Protein AF-A0A822FPJ5-F1 (afdb_monomer_lite)

Sequence (141 aa):
ALEDICNQENLDSSEWGLVHQRKKCDLTVPWRLTSIPTNALLEMYKLEERRPTSDVTVQLQLPDNSRHAGNFNPSITLQQMLDWYRSQSESMIGALDTSINVSDKLYPVCSYMSEEVIGIHALSNTTLRELGLTSGAAVIR

Radius of gyration: 17.42 Å; chains: 1; bounding box: 45×28×49 Å

Structure (mmCIF, N/CA/C/O backbone):
data_AF-A0A822FPJ5-F1
#
_entry.id   AF-A0A822FPJ5-F1
#
loop_
_atom_site.group_PDB
_atom_site.id
_atom_site.type_symbol
_atom_site.label_atom_id
_atom_site.label_alt_id
_atom_site.label_comp_id
_atom_site.label_asym_id
_atom_site.label_entity_id
_atom_site.label_seq_id
_atom_site.pdbx_PDB_ins_code
_atom_site.Cartn_x
_atom_site.Cartn_y
_atom_site.Cartn_z
_atom_site.occupancy
_atom_site.B_iso_or_equiv
_atom_site.auth_seq_id
_atom_site.auth_comp_id
_atom_site.auth_asym_id
_atom_site.auth_atom_id
_atom_site.pdbx_PDB_model_num
ATOM 1 N N . ALA A 1 1 ? -11.402 6.548 4.063 1.00 59.00 1 ALA A N 1
ATOM 2 C CA . ALA A 1 1 ? -12.431 7.073 4.994 1.00 59.00 1 ALA A CA 1
ATOM 3 C C . ALA A 1 1 ? -11.895 7.262 6.414 1.00 59.00 1 ALA A C 1
ATOM 5 O O . ALA A 1 1 ? -11.826 8.395 6.861 1.00 59.00 1 ALA A O 1
ATOM 6 N N . LEU A 1 2 ? -11.510 6.199 7.140 1.00 72.50 2 LEU A N 1
ATOM 7 C CA . LEU A 1 2 ? -10.863 6.370 8.453 1.00 72.50 2 LEU A CA 1
ATOM 8 C C . LEU A 1 2 ? -9.462 6.973 8.306 1.00 72.50 2 LEU A C 1
ATOM 10 O O . LEU A 1 2 ? -9.112 7.881 9.045 1.00 72.50 2 LEU A O 1
ATOM 14 N N . GLU A 1 3 ? -8.680 6.472 7.351 1.00 72.12 3 GLU A N 1
ATOM 15 C CA . GLU A 1 3 ? -7.296 6.910 7.144 1.00 72.12 3 GLU A CA 1
ATOM 16 C C . GLU A 1 3 ? -7.209 8.376 6.731 1.00 72.12 3 GLU A C 1
ATOM 18 O O . GLU A 1 3 ? -6.383 9.088 7.277 1.00 72.12 3 GLU A O 1
ATOM 23 N N . ASP A 1 4 ? -8.122 8.863 5.888 1.00 72.88 4 ASP A N 1
ATOM 24 C CA . ASP A 1 4 ? -8.178 10.281 5.510 1.00 72.88 4 ASP A CA 1
ATOM 25 C C . ASP A 1 4 ? -8.410 11.200 6.719 1.00 72.88 4 ASP A C 1
ATOM 27 O O . ASP A 1 4 ? -7.726 12.207 6.878 1.00 72.88 4 ASP A O 1
ATOM 31 N N . ILE A 1 5 ? -9.347 10.832 7.603 1.00 75.12 5 ILE A N 1
ATOM 32 C CA . ILE A 1 5 ? -9.650 11.601 8.821 1.00 75.12 5 ILE A CA 1
ATOM 33 C C . ILE A 1 5 ? -8.482 11.506 9.804 1.00 75.12 5 ILE A C 1
ATOM 35 O O . ILE A 1 5 ? -8.080 12.508 10.384 1.00 75.12 5 ILE A O 1
ATOM 39 N N . CYS A 1 6 ? -7.909 10.315 9.971 1.00 77.38 6 CYS A N 1
ATOM 40 C CA . CYS A 1 6 ? -6.731 10.110 10.803 1.00 77.38 6 CYS A CA 1
ATOM 41 C C . CYS A 1 6 ? -5.531 10.925 10.299 1.00 77.38 6 CYS A C 1
ATOM 43 O O . CYS A 1 6 ? -4.866 11.569 11.103 1.00 77.38 6 CYS A O 1
ATOM 45 N N . ASN A 1 7 ? -5.303 10.981 8.988 1.00 73.75 7 ASN A N 1
ATOM 46 C CA . ASN A 1 7 ? -4.262 11.806 8.379 1.00 73.75 7 ASN A CA 1
ATOM 47 C C . ASN A 1 7 ? -4.527 13.300 8.608 1.00 73.75 7 ASN A C 1
ATOM 49 O O . ASN A 1 7 ? -3.601 14.041 8.928 1.00 73.75 7 ASN A O 1
ATOM 53 N N . GLN A 1 8 ? -5.783 13.742 8.500 1.00 79.00 8 GLN A N 1
ATOM 54 C CA . GLN A 1 8 ? -6.157 15.138 8.731 1.00 79.00 8 GLN A CA 1
ATOM 55 C C . GLN A 1 8 ? -6.006 15.559 10.203 1.00 79.00 8 GLN A C 1
ATOM 57 O O . GLN A 1 8 ? -5.541 16.660 10.486 1.00 79.00 8 GLN A O 1
ATOM 62 N N . GLU A 1 9 ? -6.354 14.674 11.137 1.00 77.12 9 GLU A N 1
ATOM 63 C CA . GLU A 1 9 ? -6.292 14.916 12.585 1.00 77.12 9 GLU A CA 1
ATOM 64 C C . GLU A 1 9 ? -4.941 14.496 13.208 1.00 77.12 9 GLU A C 1
ATOM 66 O O . GLU A 1 9 ? -4.768 14.556 14.425 1.00 77.12 9 GLU A O 1
ATOM 71 N N . ASN A 1 10 ? -3.969 14.071 12.388 1.00 74.19 10 ASN A N 1
ATOM 72 C CA . ASN A 1 10 ? -2.652 13.572 12.804 1.00 74.19 10 ASN A CA 1
ATOM 73 C C . ASN A 1 10 ? -2.733 12.427 13.846 1.00 74.19 10 ASN A C 1
ATOM 75 O O . ASN A 1 10 ? -1.970 12.367 14.816 1.00 74.19 10 ASN A O 1
ATOM 79 N N . LEU A 1 11 ? -3.690 11.523 13.642 1.00 78.00 11 LEU A N 1
ATOM 80 C CA . LEU A 1 11 ? -3.969 10.339 14.452 1.00 78.00 11 LEU A CA 1
ATOM 81 C C . LEU A 1 11 ? -3.474 9.071 13.738 1.00 78.00 11 LEU A C 1
ATOM 83 O O . LEU A 1 11 ? -3.586 8.954 12.522 1.00 78.00 11 LEU A O 1
ATOM 87 N N . ASP A 1 12 ? -2.977 8.076 14.479 1.00 72.31 12 ASP A N 1
ATOM 88 C CA . ASP A 1 12 ? -2.591 6.784 13.888 1.00 72.31 12 ASP A CA 1
ATOM 89 C C . ASP A 1 12 ? -3.831 5.921 13.636 1.00 72.31 12 ASP A C 1
ATOM 91 O O . ASP A 1 12 ? -4.444 5.421 14.578 1.00 72.31 12 ASP A O 1
ATOM 95 N N . SER A 1 13 ? -4.174 5.666 12.372 1.00 74.31 13 SER A N 1
ATOM 96 C CA . SER A 1 13 ? -5.307 4.804 12.006 1.00 74.31 13 SER A CA 1
ATOM 97 C C . SER A 1 13 ? -5.263 3.424 12.682 1.00 74.31 13 SER A C 1
ATOM 99 O O . SER A 1 13 ? -6.308 2.827 12.939 1.00 74.31 13 SER A O 1
ATOM 101 N N . SER A 1 14 ? -4.084 2.931 13.067 1.00 72.25 14 SER A N 1
ATOM 102 C CA . SER A 1 14 ? -3.896 1.661 13.780 1.00 72.25 14 SER A CA 1
ATOM 103 C C . SER A 1 14 ? -4.421 1.674 15.220 1.00 72.25 14 SER A C 1
ATOM 105 O O . SER A 1 14 ? -4.715 0.606 15.757 1.00 72.25 14 SER A O 1
ATOM 107 N N . GLU A 1 15 ? -4.533 2.848 15.846 1.00 77.75 15 GLU A N 1
ATOM 108 C CA . GLU A 1 15 ? -5.023 3.042 17.220 1.00 77.75 15 GLU A CA 1
ATOM 109 C C . GLU A 1 15 ? -6.502 3.441 17.283 1.00 77.75 15 GLU A C 1
ATOM 111 O O . GLU A 1 15 ? -7.064 3.537 18.371 1.00 77.75 15 GLU A O 1
ATOM 116 N N . TRP A 1 16 ? -7.152 3.661 16.139 1.00 81.50 16 TRP A N 1
ATOM 117 C CA . TRP A 1 16 ? -8.540 4.112 16.081 1.00 81.50 16 TRP A CA 1
ATOM 118 C C . TRP A 1 16 ? -9.430 3.110 15.352 1.00 81.50 16 TRP A C 1
ATOM 120 O O . TRP A 1 16 ? -9.033 2.487 14.368 1.00 81.50 16 TRP A O 1
ATOM 130 N N . GLY A 1 17 ? -10.653 2.954 15.849 1.00 81.75 17 GLY A N 1
ATOM 131 C CA . GLY A 1 17 ? -11.715 2.170 15.231 1.00 81.75 17 GLY A CA 1
ATOM 132 C C . GLY A 1 17 ? -12.944 3.029 14.949 1.00 81.75 17 GLY A C 1
ATOM 133 O O . GLY A 1 17 ? -13.117 4.097 15.536 1.00 81.75 17 GLY A O 1
ATOM 134 N N . LEU A 1 18 ? -13.811 2.543 14.061 1.00 83.38 18 LEU A N 1
ATOM 135 C CA . LEU A 1 18 ? -15.109 3.161 13.783 1.00 83.38 18 LEU A CA 1
ATOM 136 C C . LEU A 1 18 ? -16.226 2.376 14.470 1.00 83.38 18 LEU A C 1
ATOM 138 O O . LEU A 1 18 ? -16.255 1.143 14.425 1.00 83.38 18 LEU A O 1
ATOM 142 N N . VAL A 1 19 ? -17.177 3.082 15.075 1.00 84.56 19 VAL A N 1
ATOM 143 C CA . VAL A 1 19 ? -18.407 2.508 15.627 1.00 84.56 19 VAL A CA 1
ATOM 144 C C . VAL A 1 19 ? -19.619 3.203 15.012 1.00 84.56 19 VAL A C 1
ATOM 146 O O . VAL A 1 19 ? -19.659 4.422 14.867 1.00 84.56 19 VAL A O 1
ATOM 149 N N . HIS A 1 20 ? -20.616 2.410 14.627 1.00 83.31 20 HIS A N 1
ATOM 150 C CA . HIS A 1 20 ? -21.900 2.896 14.133 1.00 83.31 20 HIS A CA 1
ATOM 151 C C . HIS A 1 20 ? -23.013 2.301 14.992 1.00 83.31 20 HIS A C 1
ATOM 153 O O . HIS A 1 20 ? -23.144 1.078 15.063 1.00 83.31 20 HIS A O 1
ATOM 159 N N . GLN A 1 21 ? -23.811 3.140 15.660 1.00 78.81 21 GLN A N 1
ATOM 160 C CA . GLN A 1 21 ? -24.951 2.706 16.484 1.00 78.81 21 GLN A CA 1
ATOM 161 C C . GLN A 1 21 ? -24.602 1.554 17.453 1.00 78.81 21 GLN A C 1
ATOM 163 O O . GLN A 1 21 ? -25.311 0.552 17.536 1.00 78.81 21 GLN A O 1
ATOM 168 N N . ARG A 1 22 ? -23.489 1.690 18.193 1.00 75.25 22 ARG A N 1
ATOM 169 C CA . ARG A 1 22 ? -22.942 0.692 19.146 1.00 75.25 22 ARG A CA 1
ATOM 170 C C . ARG A 1 22 ? -22.350 -0.579 18.519 1.00 75.25 22 ARG A C 1
ATOM 172 O O . ARG A 1 22 ? -21.883 -1.447 19.254 1.00 75.25 22 ARG A O 1
ATOM 179 N N . LYS A 1 23 ? -22.320 -0.702 17.189 1.00 79.12 23 LYS A N 1
ATOM 180 C CA . LYS A 1 23 ? -21.675 -1.816 16.482 1.00 79.12 23 LYS A CA 1
ATOM 181 C C . LYS A 1 23 ? -20.285 -1.402 16.000 1.00 79.12 23 LYS A C 1
ATOM 183 O O . LYS A 1 23 ? -20.150 -0.427 15.261 1.00 79.12 23 LYS A O 1
ATOM 188 N N . LYS A 1 24 ? -19.254 -2.148 16.413 1.00 80.69 24 LYS A N 1
ATOM 189 C CA . LYS A 1 24 ? -17.882 -1.969 15.912 1.00 80.69 24 LYS A CA 1
ATOM 190 C C . LYS A 1 24 ? -17.861 -2.280 14.415 1.00 80.69 24 LYS A C 1
ATOM 192 O O . LYS A 1 24 ? -18.368 -3.324 13.999 1.00 80.69 24 LYS A O 1
ATOM 197 N N . CYS A 1 25 ? -17.325 -1.363 13.622 1.00 77.38 25 CYS A N 1
ATOM 198 C CA . CYS A 1 25 ? -17.189 -1.546 12.186 1.00 77.38 25 CYS A CA 1
ATOM 199 C C . CYS A 1 25 ? -15.940 -2.378 11.922 1.00 77.38 25 CYS A C 1
ATOM 201 O O . CYS A 1 25 ? -14.859 -2.051 12.411 1.00 77.38 25 CYS A O 1
ATOM 203 N N . ASP A 1 26 ? -16.098 -3.444 11.148 1.00 73.69 26 ASP A N 1
ATOM 204 C CA . ASP A 1 26 ? -14.957 -4.192 10.649 1.00 73.69 26 ASP A CA 1
ATOM 205 C C . ASP A 1 26 ? -14.368 -3.435 9.455 1.00 73.69 26 ASP A C 1
ATOM 207 O O . ASP A 1 26 ? -15.047 -3.190 8.459 1.00 73.69 26 ASP A O 1
ATOM 211 N N . LEU A 1 27 ? -13.120 -3.003 9.601 1.00 73.50 27 LEU A N 1
ATOM 212 C CA . LEU A 1 27 ? -12.398 -2.213 8.604 1.00 73.50 27 LEU A CA 1
ATOM 213 C C . LEU A 1 27 ? -11.627 -3.097 7.618 1.00 73.50 27 LEU A C 1
ATOM 215 O O . LEU A 1 27 ? -10.998 -2.575 6.705 1.00 73.50 27 LEU A O 1
ATOM 219 N N . THR A 1 28 ? -11.659 -4.419 7.806 1.00 67.94 28 THR A N 1
ATOM 220 C CA . THR A 1 28 ? -11.075 -5.387 6.868 1.00 67.94 28 THR A CA 1
ATOM 221 C C . THR A 1 28 ? -12.005 -5.691 5.697 1.00 67.94 28 THR A C 1
ATOM 223 O O . THR A 1 28 ? -11.567 -6.209 4.672 1.00 67.94 28 THR A O 1
ATOM 226 N N . VAL A 1 29 ? -13.292 -5.350 5.827 1.00 69.06 29 VAL A N 1
ATOM 227 C CA . VAL A 1 29 ? -14.291 -5.555 4.781 1.00 69.06 29 VAL A CA 1
ATOM 228 C C . VAL A 1 29 ? -14.570 -4.262 4.007 1.00 69.06 29 VAL A C 1
ATOM 230 O O . VAL A 1 29 ? -14.596 -3.174 4.588 1.00 69.06 29 VAL A O 1
ATOM 233 N N . PRO A 1 30 ? -14.841 -4.356 2.692 1.00 68.62 30 PRO A N 1
ATOM 234 C CA . PRO A 1 30 ? -15.277 -3.220 1.891 1.00 68.62 30 PRO A CA 1
ATOM 235 C C . PRO A 1 30 ? -16.484 -2.509 2.504 1.00 68.62 30 PRO A C 1
ATOM 237 O O . PRO A 1 30 ? -17.431 -3.161 2.948 1.00 68.62 30 PRO A O 1
ATOM 240 N N . TRP A 1 31 ? -16.517 -1.176 2.404 1.00 72.50 31 TRP A N 1
ATOM 241 C CA . TRP A 1 31 ? -17.605 -0.345 2.938 1.00 72.50 31 TRP A CA 1
ATOM 242 C C . TRP A 1 31 ? -19.001 -0.829 2.522 1.00 72.50 31 TRP A C 1
ATOM 244 O O . TRP A 1 31 ? -19.913 -0.886 3.336 1.00 72.50 31 TRP A O 1
ATOM 254 N N . ARG A 1 32 ? -19.167 -1.265 1.269 1.00 73.94 32 ARG A N 1
ATOM 255 C CA . ARG A 1 32 ? -20.448 -1.771 0.738 1.00 73.94 32 ARG A CA 1
ATOM 256 C C . ARG A 1 32 ? -20.943 -3.057 1.409 1.00 73.94 32 ARG A C 1
ATOM 258 O O . ARG A 1 32 ? -22.129 -3.353 1.331 1.00 73.94 32 ARG A O 1
ATOM 265 N N . LEU A 1 33 ? -20.040 -3.828 2.017 1.00 73.44 33 LEU A N 1
ATOM 266 C CA . LEU A 1 33 ? -20.365 -5.033 2.785 1.00 73.44 33 LEU A CA 1
ATOM 267 C C . LEU A 1 33 ? -20.575 -4.729 4.269 1.00 73.44 33 LEU A C 1
ATOM 269 O O . LEU A 1 33 ? -21.101 -5.563 5.007 1.00 73.44 33 LEU A O 1
ATOM 273 N N . THR A 1 34 ? -20.205 -3.528 4.714 1.00 73.69 34 THR A N 1
ATOM 274 C CA . THR A 1 34 ? -20.614 -3.047 6.027 1.00 73.69 34 THR A CA 1
ATOM 275 C C . THR A 1 34 ? -22.112 -2.752 5.983 1.00 73.69 34 THR A C 1
ATOM 277 O O . THR A 1 34 ? -22.630 -2.196 5.018 1.00 73.69 34 THR A O 1
ATOM 280 N N . SER A 1 35 ? -22.845 -3.122 7.032 1.00 76.06 35 SER A N 1
ATOM 281 C CA . SER A 1 35 ? -24.287 -2.844 7.150 1.00 76.06 35 SER A CA 1
ATOM 282 C C . SER A 1 35 ? -24.577 -1.359 7.447 1.00 76.06 35 SER A C 1
ATOM 284 O O . SER A 1 35 ? -25.513 -1.048 8.182 1.00 76.06 35 SER A O 1
ATOM 286 N N . ILE A 1 36 ? -23.727 -0.448 6.964 1.00 80.38 36 ILE A N 1
ATOM 287 C CA . ILE A 1 36 ? -23.730 0.973 7.295 1.00 80.38 36 ILE A CA 1
ATOM 288 C C . ILE A 1 36 ? -24.422 1.735 6.156 1.00 80.38 36 ILE A C 1
ATOM 290 O O . ILE A 1 36 ? -23.992 1.633 5.004 1.00 80.38 36 ILE A O 1
ATOM 294 N N . PRO A 1 37 ? -25.496 2.491 6.440 1.00 81.31 37 PRO A N 1
ATOM 295 C CA . PRO A 1 37 ? -26.197 3.244 5.411 1.00 81.31 37 PRO A CA 1
ATOM 296 C C . PRO A 1 37 ? -25.357 4.425 4.903 1.00 81.31 37 PRO A C 1
ATOM 298 O O . PRO A 1 37 ? -24.489 4.956 5.598 1.00 81.31 37 PRO A O 1
ATOM 301 N N . THR A 1 38 ? -25.635 4.869 3.678 1.00 78.25 38 THR A N 1
ATOM 302 C CA . THR A 1 38 ? -25.054 6.097 3.121 1.00 78.25 38 THR A CA 1
ATOM 303 C C . THR A 1 38 ? -25.410 7.292 4.015 1.00 78.25 38 THR A C 1
ATOM 305 O O . THR A 1 38 ? -26.552 7.410 4.452 1.00 78.25 38 THR A O 1
ATOM 308 N N . ASN A 1 39 ? -24.441 8.171 4.290 1.00 81.00 39 ASN A N 1
ATOM 309 C CA . ASN A 1 39 ? -24.555 9.305 5.226 1.00 81.00 39 ASN A CA 1
ATOM 310 C C . ASN A 1 39 ? -24.792 8.921 6.701 1.00 81.00 39 ASN A C 1
ATOM 312 O O . ASN A 1 39 ? -25.277 9.736 7.485 1.00 81.00 39 ASN A O 1
ATOM 316 N N . ALA A 1 40 ? -24.442 7.696 7.098 1.00 80.50 40 ALA A N 1
ATOM 317 C CA . ALA A 1 40 ? -24.343 7.326 8.504 1.00 80.50 40 ALA A CA 1
ATOM 318 C C . ALA A 1 40 ? -23.328 8.198 9.259 1.00 80.50 40 ALA A C 1
ATOM 320 O O . ALA A 1 40 ? -22.229 8.457 8.767 1.00 80.50 40 ALA A O 1
ATOM 321 N N . LEU A 1 41 ? -23.678 8.584 10.487 1.00 82.94 41 LEU A N 1
ATOM 322 C CA . LEU A 1 41 ? -22.766 9.269 11.397 1.00 82.94 41 LEU A CA 1
ATOM 323 C C . LEU A 1 41 ? -21.968 8.222 12.181 1.00 82.94 41 LEU A C 1
ATOM 325 O O . LEU A 1 41 ? -22.543 7.386 12.880 1.00 82.94 41 LEU A O 1
ATOM 329 N N . LEU A 1 42 ? -20.649 8.246 12.011 1.00 82.62 42 LEU A N 1
ATOM 330 C CA . LEU A 1 42 ? -19.716 7.304 12.622 1.00 82.62 42 LEU A CA 1
ATOM 331 C C . LEU A 1 42 ? -18.997 7.992 13.770 1.00 82.62 42 LEU A C 1
ATOM 333 O O . LEU A 1 42 ? -18.570 9.136 13.637 1.00 82.62 42 LEU A O 1
ATOM 337 N N . GLU A 1 43 ? -18.818 7.274 14.866 1.00 85.56 43 GLU A N 1
ATOM 338 C CA . GLU A 1 43 ? -17.997 7.736 15.977 1.00 85.56 43 GLU A CA 1
ATOM 339 C C . GLU A 1 43 ? -16.640 7.027 15.916 1.00 85.56 43 GLU A C 1
ATOM 341 O O . GLU A 1 43 ? -16.549 5.837 15.592 1.00 85.56 43 GLU A O 1
ATOM 346 N N . MET A 1 44 ? -15.572 7.763 16.218 1.00 83.25 44 MET A N 1
ATOM 347 C CA . MET A 1 44 ? -14.233 7.202 16.377 1.00 83.25 44 MET A CA 1
ATOM 348 C C . MET A 1 44 ? -14.013 6.832 17.840 1.00 83.25 44 MET A C 1
ATOM 350 O O . MET A 1 44 ? -14.329 7.608 18.740 1.00 83.25 44 MET A O 1
ATOM 354 N N . TYR A 1 45 ? -13.441 5.658 18.082 1.00 84.12 45 TYR A N 1
ATOM 355 C CA . TYR A 1 45 ? -13.025 5.249 19.419 1.00 84.12 45 TYR A CA 1
ATOM 356 C C . TYR A 1 45 ? -11.579 4.768 19.394 1.00 84.12 45 TYR A C 1
ATOM 358 O O . TYR A 1 45 ? -11.121 4.193 18.403 1.00 84.12 45 TYR A O 1
ATOM 366 N N . LYS A 1 46 ? -10.858 5.000 20.491 1.00 81.94 46 LYS A N 1
ATOM 367 C CA . LYS A 1 46 ? -9.493 4.506 20.646 1.00 81.94 46 LYS A CA 1
ATOM 368 C C . LYS A 1 46 ? -9.528 3.000 20.910 1.00 81.94 46 LYS A C 1
ATOM 370 O O . LYS A 1 46 ? -10.254 2.540 21.792 1.00 81.94 46 LYS A O 1
ATOM 375 N N . LEU A 1 47 ? -8.779 2.235 20.128 1.00 77.19 47 LEU A N 1
ATOM 376 C CA . LEU A 1 47 ? -8.592 0.806 20.336 1.00 77.19 47 LEU A CA 1
ATOM 377 C C . LEU A 1 47 ? -7.745 0.584 21.596 1.00 77.19 47 LEU A C 1
ATOM 379 O O . LEU A 1 47 ? -6.788 1.314 21.844 1.00 77.19 47 LEU A O 1
ATOM 383 N N . GLU A 1 48 ? -8.101 -0.427 22.390 1.00 67.81 48 GLU A N 1
ATOM 384 C CA . GLU A 1 48 ? -7.320 -0.825 23.573 1.00 67.81 48 GLU A CA 1
ATOM 385 C C . GLU A 1 48 ? -5.969 -1.436 23.175 1.00 67.81 48 GLU A C 1
ATOM 387 O O . GLU A 1 48 ? -4.982 -1.282 23.889 1.00 67.81 48 GLU A O 1
ATOM 392 N N . GLU A 1 49 ? -5.915 -2.063 21.998 1.00 65.06 49 GLU A N 1
ATOM 393 C CA . GLU A 1 49 ? -4.709 -2.627 21.402 1.00 65.06 49 GLU A CA 1
ATOM 394 C C . GLU A 1 49 ? -4.533 -2.093 19.980 1.00 65.06 49 GLU A C 1
ATOM 396 O O . GLU A 1 49 ? -5.480 -2.044 19.186 1.00 65.06 49 GLU A O 1
ATOM 401 N N . ARG A 1 50 ? -3.302 -1.694 19.645 1.00 68.88 50 ARG A N 1
ATOM 402 C CA . ARG A 1 50 ? -2.950 -1.262 18.290 1.00 68.88 50 ARG A CA 1
ATOM 403 C C . ARG A 1 50 ? -3.191 -2.421 17.328 1.00 68.88 50 ARG A C 1
ATOM 405 O O . ARG A 1 50 ? -2.800 -3.552 17.616 1.00 68.88 50 ARG A O 1
ATOM 412 N N . ARG A 1 51 ? -3.814 -2.143 16.178 1.00 69.94 51 ARG A N 1
ATOM 413 C CA . ARG A 1 51 ? -4.074 -3.177 15.169 1.00 69.94 51 ARG A CA 1
ATOM 414 C C . ARG A 1 51 ? -2.786 -3.936 14.828 1.00 69.94 51 ARG A C 1
ATOM 416 O O . ARG A 1 51 ? -1.775 -3.286 14.547 1.00 69.94 51 ARG A O 1
ATOM 423 N N . PRO A 1 52 ? -2.813 -5.281 14.827 1.00 65.44 52 PRO A N 1
ATOM 424 C CA . PRO A 1 52 ? -1.646 -6.064 14.471 1.00 65.44 52 PRO A CA 1
ATOM 425 C C . PRO A 1 52 ? -1.344 -5.836 12.991 1.00 65.44 52 PRO A C 1
ATOM 427 O O . PRO A 1 52 ? -2.086 -6.277 12.118 1.00 65.44 52 PRO A O 1
ATOM 430 N N . THR A 1 53 ? -0.258 -5.126 12.709 1.00 68.25 53 THR A N 1
ATOM 431 C CA . THR A 1 53 ? 0.333 -5.110 11.372 1.00 68.25 53 THR A CA 1
ATOM 432 C C . THR A 1 53 ? 1.298 -6.273 11.262 1.00 68.25 53 THR A C 1
ATOM 434 O O . THR A 1 53 ? 2.278 -6.329 12.005 1.00 68.25 53 THR A O 1
ATOM 437 N N . SER A 1 54 ? 1.015 -7.192 10.346 1.00 80.19 54 SER A N 1
ATOM 438 C CA . SER A 1 54 ? 1.963 -8.225 9.945 1.00 80.19 54 SER A CA 1
ATOM 439 C C . SER A 1 54 ? 2.649 -7.805 8.653 1.00 80.19 54 SER A C 1
ATOM 441 O O . SER A 1 54 ? 2.128 -6.972 7.909 1.00 80.19 54 SER A O 1
ATOM 443 N N . ASP A 1 55 ? 3.789 -8.417 8.353 1.00 86.25 55 ASP A N 1
ATOM 444 C CA . ASP A 1 55 ? 4.382 -8.262 7.030 1.00 86.25 55 ASP A CA 1
ATOM 445 C C . ASP A 1 55 ? 3.420 -8.799 5.957 1.00 86.25 55 ASP A C 1
ATOM 447 O O . ASP A 1 55 ? 2.655 -9.748 6.189 1.00 86.25 55 ASP A O 1
ATOM 451 N N . VAL A 1 56 ? 3.416 -8.138 4.803 1.00 89.69 56 VAL A N 1
ATOM 452 C CA . VAL A 1 56 ? 2.542 -8.441 3.673 1.00 89.69 56 VAL A CA 1
ATOM 453 C C . VAL A 1 56 ? 3.375 -8.960 2.521 1.00 89.69 56 VAL A C 1
ATOM 455 O O . VAL A 1 56 ? 4.321 -8.317 2.065 1.00 89.69 56 VAL A O 1
ATOM 458 N N . THR A 1 57 ? 2.968 -10.110 1.994 1.00 90.88 57 THR A N 1
ATOM 459 C CA . THR A 1 57 ? 3.566 -10.682 0.791 1.00 90.88 57 THR A CA 1
ATOM 460 C C . THR A 1 57 ? 2.933 -10.054 -0.445 1.00 90.88 57 THR A C 1
ATOM 462 O O . THR A 1 57 ? 1.842 -10.433 -0.870 1.00 90.88 57 THR A O 1
ATOM 465 N N . VAL A 1 58 ? 3.614 -9.091 -1.047 1.00 91.06 58 VAL A N 1
ATOM 466 C CA . VAL A 1 58 ? 3.183 -8.472 -2.300 1.00 91.06 58 VAL A CA 1
ATOM 467 C C . VAL A 1 58 ? 3.788 -9.250 -3.459 1.00 91.06 58 VAL A C 1
ATOM 469 O O . VAL A 1 58 ? 4.985 -9.502 -3.477 1.00 91.06 58 VAL A O 1
ATOM 472 N N . GLN A 1 59 ? 2.973 -9.624 -4.436 1.00 91.12 59 GLN A N 1
ATOM 473 C CA . GLN A 1 59 ? 3.397 -10.187 -5.709 1.00 91.12 59 GLN A CA 1
ATOM 474 C C . GLN A 1 59 ? 3.264 -9.117 -6.785 1.00 91.12 59 GLN A C 1
ATOM 476 O O . GLN A 1 59 ? 2.152 -8.765 -7.177 1.00 91.12 59 GLN A O 1
ATOM 481 N N . LEU A 1 60 ? 4.389 -8.603 -7.262 1.00 90.25 60 LEU A N 1
ATOM 482 C CA . LEU A 1 60 ? 4.417 -7.702 -8.401 1.00 90.25 60 LEU A CA 1
ATOM 483 C C . LEU A 1 60 ? 4.294 -8.523 -9.688 1.00 90.25 60 LEU A C 1
ATOM 485 O O . LEU A 1 60 ? 5.111 -9.414 -9.933 1.00 90.25 60 LEU A O 1
ATOM 489 N N . GLN A 1 61 ? 3.271 -8.242 -10.491 1.00 89.56 61 GLN A N 1
ATOM 490 C CA . GLN A 1 61 ? 3.089 -8.820 -11.814 1.00 89.56 61 GLN A CA 1
ATOM 491 C C . GLN A 1 61 ? 3.498 -7.811 -12.883 1.00 89.56 61 GLN A C 1
ATOM 493 O O . GLN A 1 61 ? 2.860 -6.779 -13.034 1.00 89.56 61 GLN A O 1
ATOM 498 N N . LEU A 1 62 ? 4.526 -8.144 -13.654 1.00 85.44 62 LEU A N 1
ATOM 499 C CA . LEU A 1 62 ? 5.016 -7.299 -14.738 1.00 85.44 62 LEU A CA 1
ATOM 500 C C . LEU A 1 62 ? 4.196 -7.503 -16.031 1.00 85.44 62 LEU A C 1
ATOM 502 O O . LEU A 1 62 ? 3.447 -8.485 -16.150 1.00 85.44 62 LEU A O 1
ATOM 506 N N . PRO A 1 63 ? 4.334 -6.606 -17.030 1.00 79.69 63 PRO A N 1
ATOM 507 C CA . PRO A 1 63 ? 3.631 -6.716 -18.315 1.00 79.69 63 PRO A CA 1
ATOM 508 C C . PRO A 1 63 ? 3.935 -8.004 -19.095 1.00 79.69 63 PRO A C 1
ATOM 510 O O . PRO A 1 63 ? 3.111 -8.463 -19.884 1.00 79.69 63 PRO A O 1
ATOM 513 N N . ASP A 1 64 ? 5.092 -8.621 -18.852 1.00 80.75 64 ASP A N 1
ATOM 514 C CA . ASP A 1 64 ? 5.490 -9.920 -19.408 1.00 80.75 64 ASP A CA 1
ATOM 515 C C . ASP A 1 64 ? 4.808 -11.118 -18.707 1.00 80.75 64 ASP A C 1
ATOM 517 O O . ASP A 1 64 ? 5.074 -12.274 -19.035 1.00 80.75 64 ASP A O 1
ATOM 521 N N . ASN A 1 65 ? 3.897 -10.848 -17.765 1.00 81.25 65 ASN A N 1
ATOM 522 C CA . ASN A 1 65 ? 3.233 -11.800 -16.874 1.00 81.25 65 ASN A CA 1
ATOM 523 C C . ASN A 1 65 ? 4.153 -12.533 -15.892 1.00 81.25 65 ASN A C 1
ATOM 525 O O . ASN A 1 65 ? 3.684 -13.446 -15.201 1.00 81.25 65 ASN A O 1
ATOM 529 N N . SER A 1 66 ? 5.417 -12.128 -15.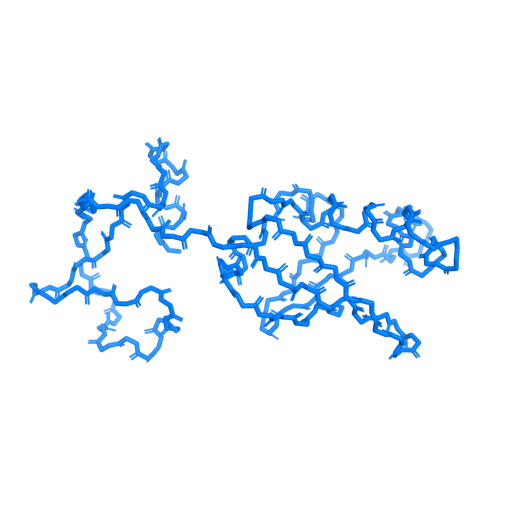771 1.00 84.62 66 SER A N 1
ATOM 530 C CA . SER A 1 66 ? 6.270 -12.601 -14.689 1.00 84.62 66 SER A CA 1
ATOM 531 C C . SER A 1 66 ? 5.732 -12.101 -13.346 1.00 84.62 66 SER A C 1
ATOM 533 O O . SER A 1 66 ? 5.091 -11.050 -13.252 1.00 84.62 66 SER A O 1
ATOM 535 N N . ARG A 1 67 ? 5.916 -12.911 -12.299 1.00 86.81 67 ARG A N 1
ATOM 536 C CA . ARG A 1 67 ? 5.456 -12.602 -10.944 1.00 86.81 67 ARG A CA 1
ATOM 537 C C . ARG A 1 67 ? 6.621 -12.689 -9.985 1.00 86.81 67 ARG A C 1
ATOM 539 O O . ARG A 1 67 ? 7.270 -13.730 -9.894 1.00 86.81 67 ARG A O 1
ATOM 546 N N . HIS A 1 68 ? 6.820 -11.628 -9.224 1.00 87.56 68 HIS A N 1
ATOM 547 C CA . HIS A 1 68 ? 7.872 -11.539 -8.227 1.00 87.56 68 HIS A CA 1
ATOM 548 C C . HIS A 1 68 ? 7.242 -11.298 -6.868 1.00 87.56 68 HIS A C 1
ATOM 550 O O . HIS A 1 68 ? 6.517 -10.329 -6.689 1.00 87.56 68 HIS A O 1
ATOM 556 N N . ALA A 1 69 ? 7.479 -12.213 -5.932 1.00 89.94 69 ALA A N 1
ATOM 557 C CA . ALA A 1 69 ? 6.993 -12.090 -4.567 1.00 89.94 69 ALA A CA 1
ATOM 558 C C . ALA A 1 69 ? 8.051 -11.421 -3.688 1.00 89.94 69 ALA A C 1
ATOM 560 O O . ALA A 1 69 ? 9.234 -11.756 -3.759 1.00 89.94 69 ALA A O 1
ATOM 561 N N . GLY A 1 70 ? 7.602 -10.524 -2.825 1.00 89.06 70 GLY A N 1
ATOM 562 C CA . GLY A 1 70 ? 8.413 -9.806 -1.858 1.00 89.06 70 GLY A CA 1
ATOM 563 C C . GLY A 1 70 ? 7.601 -9.597 -0.592 1.00 89.06 70 GLY A C 1
ATOM 564 O O . GLY A 1 70 ? 6.376 -9.480 -0.643 1.00 89.06 70 GLY A O 1
ATOM 565 N N . ASN A 1 71 ? 8.274 -9.611 0.553 1.00 91.56 71 ASN A N 1
ATOM 566 C CA . ASN A 1 71 ? 7.627 -9.400 1.838 1.00 91.56 71 ASN A CA 1
ATOM 567 C C . ASN A 1 71 ? 7.965 -8.001 2.343 1.00 91.56 71 ASN A C 1
ATOM 569 O O . ASN A 1 71 ? 9.140 -7.633 2.400 1.00 91.56 71 ASN A O 1
ATOM 573 N N . PHE A 1 72 ? 6.941 -7.226 2.678 1.00 90.06 72 PHE A N 1
ATOM 574 C CA . PHE A 1 72 ? 7.083 -5.810 2.974 1.00 90.06 72 PHE A CA 1
ATOM 575 C C . PHE A 1 72 ? 6.256 -5.399 4.181 1.00 90.06 72 PHE A C 1
ATOM 577 O O . PHE A 1 72 ? 5.185 -5.944 4.449 1.00 90.06 72 PHE A O 1
ATOM 584 N N . ASN A 1 73 ? 6.729 -4.370 4.880 1.00 88.62 73 ASN A N 1
ATOM 585 C CA . ASN A 1 73 ? 5.938 -3.746 5.924 1.00 88.62 73 ASN A CA 1
ATOM 586 C C . ASN A 1 73 ? 4.773 -2.952 5.294 1.00 88.62 73 ASN A C 1
ATOM 588 O O . ASN A 1 73 ? 4.995 -2.234 4.319 1.00 88.62 73 ASN A O 1
ATOM 592 N N . PRO A 1 74 ? 3.563 -2.973 5.875 1.00 85.81 74 PRO A N 1
ATOM 593 C CA . PRO A 1 74 ? 2.431 -2.162 5.407 1.00 85.81 74 PRO A CA 1
ATOM 594 C C . PRO A 1 74 ? 2.719 -0.657 5.307 1.00 85.81 74 PRO A C 1
ATOM 596 O O . PRO A 1 74 ? 2.040 0.064 4.587 1.00 85.81 74 PRO A O 1
ATOM 599 N N . SER A 1 75 ? 3.723 -0.166 6.033 1.00 85.88 75 SER A N 1
ATOM 600 C CA . SER A 1 75 ? 4.099 1.251 6.057 1.00 85.88 75 SER A CA 1
ATOM 601 C C . SER A 1 75 ? 4.991 1.673 4.882 1.00 85.88 75 SER A C 1
ATOM 603 O O . SER A 1 75 ? 5.291 2.859 4.776 1.00 85.88 75 SER A O 1
ATOM 605 N N . ILE A 1 76 ? 5.447 0.747 4.025 1.00 89.94 76 ILE A N 1
ATOM 606 C CA . ILE A 1 76 ? 6.263 1.123 2.862 1.00 89.94 76 ILE A CA 1
ATOM 607 C C . ILE A 1 76 ? 5.403 1.733 1.755 1.00 89.94 76 ILE A C 1
ATOM 609 O O . ILE A 1 76 ? 4.232 1.373 1.590 1.00 89.94 76 ILE A O 1
ATOM 613 N N . THR A 1 77 ? 6.008 2.615 0.964 1.00 91.12 77 THR A N 1
ATOM 614 C CA . THR A 1 77 ? 5.361 3.211 -0.211 1.00 91.12 77 THR A CA 1
ATOM 615 C C . THR A 1 77 ? 5.478 2.303 -1.431 1.00 91.12 77 THR A C 1
ATOM 617 O O . THR A 1 77 ? 6.394 1.477 -1.526 1.00 91.12 77 THR A O 1
ATOM 620 N N . LEU A 1 78 ? 4.567 2.464 -2.394 1.00 89.62 78 LEU A N 1
ATOM 621 C CA . LEU A 1 78 ? 4.645 1.739 -3.661 1.00 89.62 78 LEU A CA 1
ATOM 622 C C . LEU A 1 78 ? 5.977 2.009 -4.357 1.00 89.62 78 LEU A C 1
ATOM 624 O O . LEU A 1 78 ? 6.624 1.073 -4.805 1.00 89.62 78 LEU A O 1
ATOM 628 N N . GLN A 1 79 ? 6.452 3.254 -4.375 1.00 87.75 79 GLN A N 1
ATOM 629 C CA . GLN A 1 79 ? 7.752 3.562 -4.965 1.00 87.75 79 GLN A CA 1
ATOM 630 C C . GLN A 1 79 ? 8.900 2.787 -4.296 1.00 87.75 79 GLN A C 1
ATOM 632 O O . GLN A 1 79 ? 9.704 2.181 -4.998 1.00 87.75 79 GLN A O 1
ATOM 637 N N . GLN A 1 80 ? 8.961 2.754 -2.960 1.00 89.75 80 GLN A N 1
ATOM 638 C CA . GLN A 1 80 ? 10.003 2.014 -2.234 1.00 89.75 80 GLN A CA 1
ATOM 639 C C . GLN A 1 80 ? 9.957 0.511 -2.530 1.00 89.75 80 GLN A C 1
ATOM 641 O O . GLN A 1 80 ? 10.999 -0.132 -2.658 1.00 89.75 80 GLN A O 1
ATOM 646 N N . MET A 1 81 ? 8.752 -0.047 -2.661 1.00 90.25 81 MET A N 1
ATOM 647 C CA . MET A 1 81 ? 8.547 -1.438 -3.063 1.00 90.25 81 MET A CA 1
ATOM 648 C C . MET A 1 81 ? 9.107 -1.699 -4.468 1.00 90.25 81 MET A C 1
ATOM 650 O O . MET A 1 81 ? 9.855 -2.657 -4.663 1.00 90.25 81 MET A O 1
ATOM 654 N N . LEU A 1 82 ? 8.793 -0.833 -5.435 1.00 87.44 82 LEU A N 1
ATOM 655 C CA . LEU A 1 82 ? 9.293 -0.941 -6.808 1.00 87.44 82 LEU A CA 1
ATOM 656 C C . LEU A 1 82 ? 10.823 -0.803 -6.854 1.00 87.44 82 LEU A C 1
ATOM 658 O O . LEU A 1 82 ? 11.485 -1.585 -7.533 1.00 87.44 82 LEU A O 1
ATOM 662 N N . ASP A 1 83 ? 11.399 0.130 -6.090 1.00 86.75 83 ASP A N 1
ATOM 663 C CA . ASP A 1 83 ? 12.852 0.308 -5.976 1.00 86.75 83 ASP A CA 1
ATOM 664 C C . ASP A 1 83 ? 13.538 -0.938 -5.392 1.00 86.75 83 ASP A C 1
ATOM 666 O O . ASP A 1 83 ? 14.588 -1.364 -5.882 1.00 86.75 83 ASP A O 1
ATOM 670 N N . TRP A 1 84 ? 12.918 -1.590 -4.404 1.00 89.19 84 TRP A N 1
ATOM 671 C CA . TRP A 1 84 ? 13.404 -2.863 -3.878 1.00 89.19 84 TRP A CA 1
ATOM 672 C C . TRP A 1 84 ? 13.375 -3.969 -4.941 1.00 89.19 84 TRP A C 1
ATOM 674 O O . TRP A 1 84 ? 14.363 -4.687 -5.099 1.00 89.19 84 TRP A O 1
ATOM 684 N N . TYR A 1 85 ? 12.300 -4.082 -5.726 1.00 86.19 85 TYR A N 1
ATOM 685 C CA . TYR A 1 85 ? 12.225 -5.065 -6.813 1.00 86.19 85 TYR A CA 1
ATOM 686 C C . TYR A 1 85 ? 13.275 -4.832 -7.900 1.00 86.19 85 TYR A C 1
ATOM 688 O O . TYR A 1 85 ? 13.901 -5.789 -8.359 1.00 86.19 85 TYR A O 1
ATOM 696 N N . ARG A 1 86 ? 13.538 -3.570 -8.258 1.00 83.31 86 ARG A N 1
ATOM 697 C CA . ARG A 1 86 ? 14.631 -3.210 -9.177 1.00 83.31 86 ARG A CA 1
ATOM 698 C C . ARG A 1 86 ? 15.987 -3.660 -8.649 1.00 83.31 86 ARG A C 1
ATOM 700 O O . ARG A 1 86 ? 16.803 -4.149 -9.422 1.00 83.31 86 ARG A O 1
ATOM 707 N N . SER A 1 87 ? 16.215 -3.532 -7.340 1.00 82.25 87 SER A N 1
ATOM 708 C CA . SER A 1 87 ? 17.463 -3.980 -6.709 1.00 82.25 87 SER A CA 1
ATOM 709 C C . SER A 1 87 ? 17.645 -5.502 -6.742 1.00 82.25 87 SER A C 1
ATOM 711 O O . SER A 1 87 ? 18.774 -5.983 -6.697 1.00 82.25 87 SER A O 1
ATOM 713 N N . GLN A 1 88 ? 16.548 -6.261 -6.851 1.00 81.44 88 GLN A N 1
ATOM 714 C CA . GLN A 1 88 ? 16.576 -7.724 -6.891 1.00 81.44 88 GLN A CA 1
ATOM 715 C C . GLN A 1 88 ? 16.764 -8.315 -8.288 1.00 81.44 88 GLN A C 1
ATOM 717 O O . GLN A 1 88 ? 17.165 -9.472 -8.410 1.00 81.44 88 GLN A O 1
ATOM 722 N N . SER A 1 89 ? 16.475 -7.572 -9.357 1.00 70.94 89 SER A N 1
ATOM 723 C CA . SER A 1 89 ? 16.699 -8.072 -10.712 1.00 70.94 89 SER A CA 1
ATOM 724 C C . SER A 1 89 ? 16.993 -6.948 -11.689 1.00 70.94 89 SER A C 1
ATOM 726 O O . SER A 1 89 ? 16.146 -6.100 -11.959 1.00 70.94 89 SER A O 1
ATOM 728 N N . GLU A 1 90 ? 18.157 -7.022 -12.329 1.00 65.81 90 GLU A N 1
ATOM 729 C CA . GLU A 1 90 ? 18.514 -6.121 -13.427 1.00 65.81 90 GLU A CA 1
ATOM 730 C C . GLU A 1 90 ? 17.526 -6.212 -14.602 1.00 65.81 90 GLU A C 1
ATOM 732 O O . GLU A 1 90 ? 17.285 -5.217 -15.281 1.00 65.81 90 GLU A O 1
ATOM 737 N N . SER A 1 91 ? 16.877 -7.370 -14.802 1.00 64.81 91 SER A N 1
ATOM 738 C CA . SER A 1 91 ? 15.852 -7.540 -15.847 1.00 64.81 91 SER A CA 1
ATOM 739 C C . SER A 1 91 ? 14.593 -6.702 -15.596 1.00 64.81 91 SER A C 1
ATOM 741 O O . SER A 1 91 ? 13.913 -6.296 -16.537 1.00 64.81 91 SER A O 1
ATOM 743 N N . MET A 1 92 ? 14.316 -6.387 -14.328 1.00 66.00 92 MET A N 1
ATOM 744 C CA . MET A 1 92 ? 13.149 -5.623 -13.906 1.00 66.00 92 MET A CA 1
ATOM 745 C C . MET A 1 92 ? 13.341 -4.111 -14.080 1.00 66.00 92 MET A C 1
ATOM 747 O O . MET A 1 92 ? 12.355 -3.391 -14.184 1.00 66.00 92 MET A O 1
ATOM 751 N N . ILE A 1 93 ? 14.584 -3.620 -14.179 1.00 63.06 93 ILE A N 1
ATOM 752 C CA . ILE A 1 93 ? 14.900 -2.185 -14.317 1.00 63.06 93 ILE A CA 1
ATOM 753 C C . ILE A 1 93 ? 14.226 -1.576 -15.556 1.00 63.06 93 ILE A C 1
ATOM 755 O O . ILE A 1 93 ? 13.693 -0.473 -15.474 1.00 63.06 93 ILE A O 1
ATOM 759 N N . GLY A 1 94 ? 14.202 -2.301 -16.681 1.00 64.31 94 GLY A N 1
ATOM 760 C CA . GLY A 1 94 ? 13.578 -1.825 -17.921 1.00 64.31 94 GLY A CA 1
ATOM 761 C C . GLY A 1 94 ? 12.046 -1.880 -17.912 1.00 64.31 94 GLY A C 1
ATOM 762 O O . GLY A 1 94 ? 11.401 -1.018 -18.498 1.00 64.31 94 GLY A O 1
ATOM 763 N N . ALA A 1 95 ? 11.454 -2.869 -17.234 1.00 63.84 95 ALA A N 1
ATOM 764 C CA . ALA A 1 95 ? 9.997 -3.029 -17.158 1.00 63.84 95 ALA A CA 1
ATOM 765 C C . ALA A 1 95 ? 9.353 -2.110 -16.108 1.00 63.84 95 ALA A C 1
ATOM 767 O O . ALA A 1 95 ? 8.193 -1.730 -16.239 1.00 63.84 95 ALA A O 1
ATOM 768 N N . LEU A 1 96 ? 10.115 -1.750 -15.075 1.00 67.06 96 LEU A N 1
ATOM 769 C CA . LEU A 1 96 ? 9.706 -0.837 -14.018 1.00 67.06 96 LEU A CA 1
ATOM 770 C 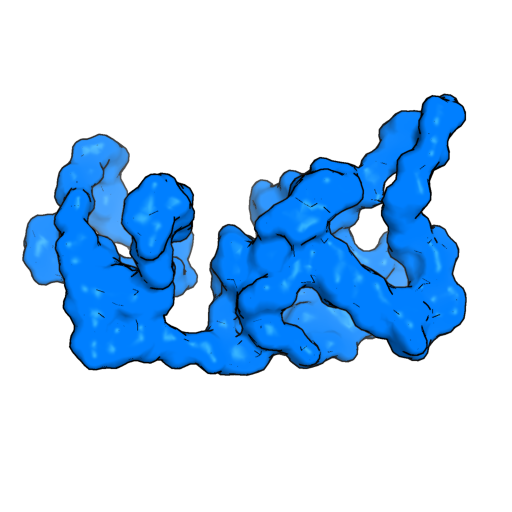C . LEU A 1 96 ? 10.126 0.603 -14.280 1.00 67.06 96 LEU A C 1
ATOM 772 O O . LEU A 1 96 ? 10.082 1.370 -13.331 1.00 67.06 96 LEU A O 1
ATOM 776 N N . ASP A 1 97 ? 10.559 1.001 -15.476 1.00 64.88 97 ASP A N 1
ATOM 777 C CA . ASP A 1 97 ? 11.039 2.367 -15.701 1.00 64.88 97 ASP A CA 1
ATOM 778 C C . ASP A 1 97 ? 9.969 3.411 -15.311 1.00 64.88 97 ASP A C 1
ATOM 780 O O . ASP A 1 97 ? 8.968 3.608 -15.997 1.00 64.88 97 ASP A O 1
ATOM 784 N N . THR A 1 98 ? 10.157 4.066 -14.158 1.00 60.50 9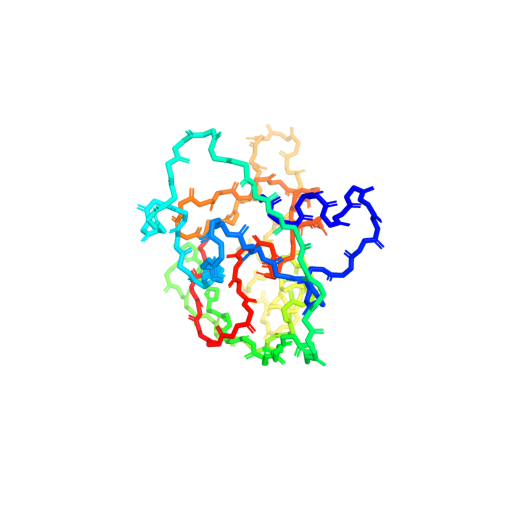8 THR A N 1
ATOM 785 C CA . THR A 1 98 ? 9.298 5.170 -13.696 1.00 60.50 98 THR A CA 1
ATOM 786 C C . THR A 1 98 ? 9.802 6.516 -14.203 1.00 60.50 98 THR A C 1
ATOM 788 O O . THR A 1 98 ? 9.283 7.551 -13.775 1.00 60.50 98 THR A O 1
ATOM 791 N N . SER A 1 99 ? 10.839 6.544 -15.051 1.00 55.72 99 SER A N 1
ATOM 792 C CA . SER A 1 99 ? 11.280 7.780 -15.676 1.00 55.72 99 SER A CA 1
ATOM 793 C C . SER A 1 99 ? 10.176 8.287 -16.603 1.00 55.72 99 SER A C 1
ATOM 795 O O . SER A 1 99 ? 9.612 7.573 -17.433 1.00 55.72 99 SER A O 1
ATOM 797 N N . ILE A 1 100 ? 9.795 9.544 -16.397 1.00 53.88 100 ILE A N 1
ATOM 798 C CA . ILE A 1 100 ? 8.801 10.211 -17.227 1.00 53.88 100 ILE A CA 1
ATOM 799 C C . ILE A 1 100 ? 9.460 10.415 -18.590 1.00 53.88 100 ILE A C 1
ATOM 801 O O . ILE A 1 100 ? 10.272 11.326 -18.754 1.00 53.88 100 ILE A O 1
ATOM 805 N N . ASN A 1 101 ? 9.114 9.593 -19.579 1.00 54.06 101 ASN A N 1
ATOM 806 C CA . ASN A 1 101 ? 9.465 9.885 -20.963 1.00 54.06 101 ASN A CA 1
ATOM 807 C C . ASN A 1 101 ? 8.586 11.054 -21.430 1.00 54.06 101 ASN A C 1
ATOM 809 O O . ASN A 1 101 ? 7.452 10.883 -21.882 1.00 54.06 101 ASN A O 1
ATOM 813 N N . VAL A 1 102 ? 9.113 12.274 -21.261 1.00 51.16 102 VAL A N 1
ATOM 814 C CA . VAL A 1 102 ? 8.454 13.559 -21.576 1.00 51.16 102 VAL A CA 1
ATOM 815 C C . VAL A 1 102 ? 8.035 13.643 -23.057 1.00 51.16 102 VAL A C 1
ATOM 817 O O . VAL A 1 102 ? 7.170 14.445 -23.402 1.00 51.16 102 VAL A O 1
ATOM 820 N N . SER A 1 103 ? 8.588 12.789 -23.926 1.00 56.34 103 SER A N 1
ATOM 821 C CA . SER A 1 103 ? 8.217 12.678 -25.341 1.00 56.34 103 SER A CA 1
ATOM 822 C C . SER A 1 103 ? 6.883 11.963 -25.595 1.00 56.34 103 SER A C 1
ATOM 824 O O . SER A 1 103 ? 6.182 12.365 -26.519 1.00 56.34 103 SER A O 1
ATOM 826 N N . ASP A 1 104 ? 6.501 10.966 -24.781 1.00 55.78 104 ASP A N 1
ATOM 827 C CA . ASP A 1 104 ? 5.420 10.015 -25.122 1.00 55.78 104 ASP A CA 1
ATOM 828 C C . ASP A 1 104 ? 4.258 9.933 -24.112 1.00 55.78 104 ASP A C 1
ATOM 830 O O . ASP A 1 104 ? 3.317 9.172 -24.322 1.00 55.78 104 ASP A O 1
ATOM 834 N N . LYS A 1 105 ? 4.257 10.736 -23.034 1.00 59.47 105 LYS A N 1
ATOM 835 C CA . LYS A 1 105 ? 3.185 10.743 -22.005 1.00 59.47 105 LYS A CA 1
ATOM 836 C C . LYS A 1 105 ? 2.873 9.356 -21.405 1.00 59.47 105 LYS A C 1
ATOM 838 O O . LYS A 1 105 ? 1.738 9.105 -21.000 1.00 59.47 105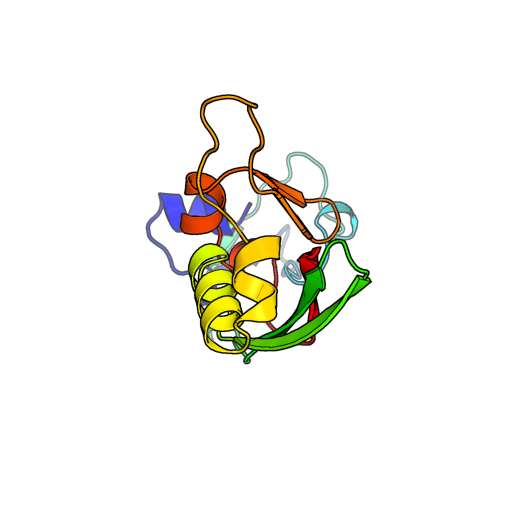 LYS A O 1
ATOM 843 N N . LEU A 1 106 ? 3.849 8.451 -21.320 1.00 61.56 106 LEU A N 1
ATOM 844 C CA . LEU A 1 106 ? 3.676 7.229 -20.535 1.00 61.56 106 LEU A CA 1
ATOM 845 C C . LEU A 1 106 ? 3.859 7.552 -19.050 1.00 61.56 106 LEU A C 1
ATOM 847 O O . LEU A 1 106 ? 4.890 8.086 -18.641 1.00 61.56 106 LEU A O 1
ATOM 851 N N . TYR A 1 107 ? 2.845 7.223 -18.251 1.00 68.56 107 TYR A N 1
ATOM 852 C CA . TYR A 1 107 ? 2.896 7.301 -16.795 1.00 68.56 107 TYR A CA 1
ATOM 853 C C . TYR A 1 107 ? 2.972 5.881 -16.231 1.00 68.56 107 TYR A C 1
ATOM 855 O O . TYR A 1 107 ? 2.216 5.024 -16.693 1.00 68.56 107 TYR A O 1
ATOM 863 N N . PRO A 1 108 ? 3.838 5.611 -15.238 1.00 75.81 108 PRO A N 1
ATOM 864 C CA . PRO A 1 108 ? 3.817 4.332 -14.544 1.00 75.81 108 PRO A CA 1
ATOM 865 C C . PRO A 1 108 ? 2.486 4.194 -13.800 1.00 75.81 108 PRO A C 1
ATOM 867 O O . PRO A 1 108 ? 2.057 5.133 -13.127 1.00 75.81 108 PRO A O 1
ATOM 870 N N . VAL A 1 109 ? 1.835 3.043 -13.932 1.00 81.81 109 VAL A N 1
ATOM 871 C CA . VAL A 1 109 ? 0.568 2.743 -13.257 1.00 81.81 109 VAL A CA 1
ATOM 872 C C . VAL A 1 109 ? 0.750 1.479 -12.439 1.00 81.81 109 VAL A C 1
ATOM 874 O O . VAL A 1 109 ? 1.247 0.486 -12.959 1.00 81.81 109 VAL A O 1
ATOM 877 N N . CYS A 1 110 ? 0.342 1.524 -11.173 1.00 86.44 110 CYS A N 1
ATOM 878 C CA . CYS A 1 110 ? 0.162 0.336 -10.349 1.00 86.44 110 CYS A CA 1
ATOM 879 C C . CYS A 1 110 ? -1.324 0.148 -10.074 1.00 86.44 110 CYS A C 1
ATOM 881 O O . CYS A 1 110 ? -1.982 1.025 -9.521 1.00 86.44 110 CYS A O 1
ATOM 883 N N . SER A 1 111 ? -1.841 -1.013 -10.437 1.00 86.00 111 SER A N 1
ATOM 884 C CA . SER A 1 111 ? -3.221 -1.419 -10.228 1.00 86.00 111 SER A CA 1
ATOM 885 C C . SER A 1 111 ? -3.300 -2.454 -9.108 1.00 86.00 111 SER A C 1
ATOM 887 O O . SER A 1 111 ? -2.604 -3.477 -9.106 1.00 86.00 111 SER A O 1
ATOM 889 N N . TYR A 1 112 ? -4.167 -2.189 -8.135 1.00 86.31 112 TYR A N 1
ATOM 890 C CA . TYR A 1 112 ? -4.500 -3.122 -7.070 1.00 86.31 112 TYR A CA 1
ATOM 891 C C . TYR A 1 112 ? -6.016 -3.165 -6.882 1.00 86.31 112 TYR A C 1
ATOM 893 O O . TYR A 1 112 ? -6.650 -2.180 -6.513 1.00 86.31 112 TYR A O 1
ATOM 901 N N . MET A 1 113 ? -6.611 -4.332 -7.136 1.00 81.31 113 MET A N 1
ATOM 902 C CA . MET A 1 113 ? -8.066 -4.519 -7.155 1.00 81.31 113 MET A CA 1
ATOM 903 C C . MET A 1 113 ? -8.788 -3.528 -8.087 1.00 81.31 113 MET A C 1
ATOM 905 O O . MET A 1 113 ? -8.775 -3.724 -9.298 1.00 81.31 113 MET A O 1
ATOM 909 N N . SER A 1 114 ? -9.470 -2.522 -7.532 1.00 76.88 114 SER A N 1
ATOM 910 C CA . SER A 1 114 ? -10.213 -1.491 -8.271 1.00 76.88 114 SER A CA 1
ATOM 911 C C . SER A 1 114 ? -9.553 -0.113 -8.199 1.00 76.88 114 SER A C 1
ATOM 913 O O . SER A 1 114 ? -10.113 0.839 -8.731 1.00 76.88 114 SER A O 1
ATOM 915 N N . GLU A 1 115 ? -8.388 -0.015 -7.556 1.00 80.50 115 GLU A N 1
ATOM 916 C CA . GLU A 1 115 ? -7.634 1.224 -7.399 1.00 80.50 115 GLU A CA 1
ATOM 917 C C . GLU A 1 115 ? -6.455 1.239 -8.379 1.00 80.50 115 GLU A C 1
ATOM 919 O O . GLU A 1 115 ? -5.705 0.264 -8.491 1.00 80.50 115 GLU A O 1
ATOM 924 N N . GLU A 1 116 ? -6.281 2.360 -9.079 1.00 86.50 116 GLU A N 1
ATOM 925 C CA . GLU A 1 116 ? -5.164 2.603 -9.993 1.00 86.50 116 GLU A CA 1
ATOM 926 C C . GLU A 1 116 ? -4.352 3.800 -9.492 1.00 86.50 116 GLU A C 1
ATOM 928 O O . GLU A 1 116 ? -4.839 4.930 -9.428 1.00 86.50 116 GLU A O 1
ATOM 933 N N . VAL A 1 117 ? -3.091 3.556 -9.144 1.00 85.69 117 VAL A N 1
ATOM 934 C CA . VAL A 1 117 ? -2.148 4.577 -8.689 1.00 85.69 117 VAL A CA 1
ATOM 935 C C . VAL A 1 117 ? -1.273 4.983 -9.866 1.00 85.69 117 VAL A C 1
ATOM 937 O O . VAL A 1 117 ? -0.437 4.209 -10.333 1.00 85.69 117 VAL A O 1
ATOM 940 N N . ILE A 1 118 ? -1.490 6.200 -10.362 1.00 85.81 118 ILE A N 1
ATOM 941 C CA . ILE A 1 118 ? -0.902 6.696 -11.610 1.00 85.81 118 ILE A CA 1
ATOM 942 C C . ILE A 1 118 ? 0.177 7.739 -11.309 1.00 85.81 118 ILE A C 1
ATOM 944 O O . ILE A 1 118 ? -0.083 8.777 -10.700 1.00 85.81 118 ILE A O 1
ATOM 948 N N . GLY A 1 119 ? 1.377 7.509 -11.833 1.00 82.94 119 GLY A N 1
ATOM 949 C CA . GLY A 1 119 ? 2.486 8.454 -11.815 1.00 82.94 119 GLY A CA 1
ATOM 950 C C . GLY A 1 119 ? 3.359 8.377 -10.564 1.00 82.94 119 GLY A C 1
ATOM 951 O O . GLY A 1 119 ? 2.945 7.923 -9.499 1.00 82.94 119 GLY A O 1
ATOM 952 N N . ILE A 1 120 ? 4.593 8.873 -10.694 1.00 81.62 120 ILE A N 1
ATOM 953 C CA . ILE A 1 120 ? 5.616 8.758 -9.647 1.00 81.62 120 ILE A CA 1
ATOM 954 C C . ILE A 1 120 ? 5.171 9.375 -8.319 1.00 81.62 120 ILE A C 1
ATOM 956 O O . ILE A 1 120 ? 5.302 8.732 -7.292 1.00 81.62 120 ILE A O 1
ATOM 960 N N . HIS A 1 121 ? 4.562 10.563 -8.340 1.00 84.00 121 HIS A N 1
ATOM 961 C CA . HIS A 1 121 ? 4.140 11.260 -7.123 1.00 84.00 121 HIS A CA 1
ATOM 962 C C . HIS A 1 121 ? 3.051 10.498 -6.354 1.00 84.00 121 HIS A C 1
ATOM 964 O O . HIS A 1 121 ? 3.051 10.490 -5.125 1.00 84.00 121 HIS A O 1
ATOM 970 N N . ALA A 1 122 ? 2.125 9.846 -7.064 1.00 85.19 122 ALA A N 1
ATOM 971 C CA . ALA A 1 122 ? 1.110 9.018 -6.427 1.00 85.19 122 ALA A CA 1
ATOM 972 C C . ALA A 1 122 ? 1.756 7.763 -5.821 1.00 85.19 122 ALA A C 1
ATOM 974 O O . ALA A 1 122 ? 1.534 7.467 -4.656 1.00 85.19 122 ALA A O 1
ATOM 975 N N . LEU A 1 123 ? 2.661 7.104 -6.552 1.00 86.19 123 LEU A N 1
ATOM 976 C CA . LEU A 1 123 ? 3.415 5.949 -6.050 1.00 86.19 123 LEU A CA 1
ATOM 977 C C . LEU A 1 123 ? 4.300 6.286 -4.835 1.00 86.19 123 LEU A C 1
ATOM 979 O O . LEU A 1 123 ? 4.497 5.435 -3.967 1.00 86.19 123 LEU A O 1
ATOM 983 N N . SER A 1 124 ? 4.844 7.505 -4.763 1.00 86.69 124 SER A N 1
ATOM 984 C CA . SER A 1 124 ? 5.627 7.979 -3.615 1.00 86.69 124 SER A CA 1
ATOM 985 C C . SER A 1 124 ? 4.773 8.172 -2.367 1.00 86.69 124 SER A C 1
ATOM 987 O O . SER A 1 124 ? 5.270 7.951 -1.267 1.00 86.69 124 SER A O 1
ATOM 989 N N . ASN A 1 125 ? 3.522 8.607 -2.532 1.00 86.25 125 ASN A N 1
ATOM 990 C CA . ASN A 1 125 ? 2.639 8.938 -1.417 1.00 86.25 125 ASN A CA 1
ATOM 991 C C . ASN A 1 125 ? 1.772 7.760 -0.981 1.00 86.25 125 ASN A C 1
ATOM 993 O O . ASN A 1 125 ? 1.436 7.684 0.192 1.00 86.25 125 ASN A O 1
ATOM 997 N N . THR A 1 126 ? 1.434 6.846 -1.893 1.00 86.56 126 THR A N 1
ATOM 998 C CA . THR A 1 126 ? 0.576 5.706 -1.583 1.00 86.56 126 THR A CA 1
ATOM 999 C C . THR A 1 126 ? 1.361 4.601 -0.887 1.00 86.56 126 THR A C 1
ATOM 1001 O O . THR A 1 126 ? 2.303 4.026 -1.444 1.00 86.56 126 THR A O 1
ATOM 1004 N N . THR A 1 127 ? 0.947 4.275 0.333 1.00 89.25 127 THR A N 1
ATOM 1005 C CA . THR A 1 127 ? 1.477 3.151 1.114 1.00 89.25 127 THR A CA 1
ATOM 1006 C C . THR A 1 127 ? 0.699 1.862 0.866 1.00 89.25 127 THR A C 1
ATOM 1008 O O . THR A 1 127 ? -0.459 1.877 0.451 1.00 89.25 127 THR A O 1
ATOM 1011 N N . LEU A 1 128 ? 1.316 0.712 1.157 1.00 87.62 128 LEU A N 1
ATOM 1012 C CA . LEU A 1 128 ? 0.608 -0.574 1.130 1.00 87.62 128 LEU A CA 1
ATOM 1013 C C . LEU A 1 128 ? -0.607 -0.550 2.074 1.00 87.62 128 LEU A C 1
ATOM 1015 O O . LEU A 1 128 ? -1.690 -1.009 1.716 1.00 87.62 128 LEU A O 1
ATOM 1019 N N . ARG A 1 129 ? -0.459 0.058 3.251 1.00 83.12 129 ARG A N 1
ATOM 1020 C CA . ARG A 1 129 ? -1.537 0.238 4.224 1.00 83.12 129 ARG A CA 1
ATOM 1021 C C . ARG A 1 129 ? -2.745 0.976 3.639 1.00 83.12 129 ARG A C 1
ATOM 1023 O O . ARG A 1 129 ? -3.851 0.482 3.822 1.00 83.12 129 ARG A O 1
ATOM 1030 N N . GLU A 1 130 ? -2.532 2.070 2.907 1.00 81.31 130 GLU A N 1
ATOM 1031 C CA . GLU A 1 130 ? -3.610 2.837 2.251 1.00 81.31 130 GLU A CA 1
ATOM 1032 C C . GLU A 1 130 ? -4.315 2.041 1.145 1.00 81.31 130 GLU A C 1
ATOM 1034 O O . GLU A 1 130 ? -5.494 2.254 0.872 1.00 81.31 130 GLU A O 1
ATOM 1039 N N . LEU A 1 131 ? -3.632 1.059 0.549 1.00 81.06 131 LEU A N 1
ATOM 1040 C CA . LEU A 1 131 ? -4.256 0.073 -0.339 1.00 81.06 131 LEU A CA 1
ATOM 1041 C C . LEU A 1 131 ? -5.016 -1.032 0.420 1.00 81.06 131 LEU A C 1
ATOM 1043 O O . LEU A 1 131 ? -5.512 -1.979 -0.187 1.00 81.06 131 LEU A O 1
ATOM 1047 N N . GLY A 1 132 ? -5.094 -0.961 1.750 1.00 78.81 132 GLY A N 1
ATOM 1048 C CA . GLY A 1 132 ? -5.680 -1.992 2.608 1.00 78.81 132 GLY A CA 1
ATOM 1049 C C . GLY A 1 132 ? -4.770 -3.203 2.840 1.00 78.81 132 GLY A C 1
ATOM 1050 O O . GLY A 1 132 ? -5.186 -4.182 3.465 1.00 78.81 132 GLY A O 1
ATOM 1051 N N . LEU A 1 133 ? -3.518 -3.153 2.380 1.00 84.50 133 LEU A N 1
ATOM 1052 C CA . LEU A 1 133 ? -2.534 -4.222 2.529 1.00 84.50 133 LEU A CA 1
ATOM 1053 C C . LEU A 1 133 ? -1.878 -4.146 3.907 1.00 84.50 133 LEU A C 1
ATOM 1055 O O . LEU A 1 133 ? -0.780 -3.623 4.077 1.00 84.50 133 LEU A O 1
ATOM 1059 N N . THR A 1 134 ? -2.582 -4.671 4.907 1.00 81.69 134 THR A N 1
ATOM 1060 C CA . THR A 1 134 ? -2.151 -4.671 6.318 1.00 81.69 134 THR A CA 1
ATOM 1061 C C . THR A 1 134 ? -1.748 -6.050 6.843 1.00 81.69 134 THR A C 1
ATOM 1063 O O . THR A 1 134 ? -1.095 -6.139 7.883 1.00 81.69 134 THR A O 1
ATOM 1066 N N .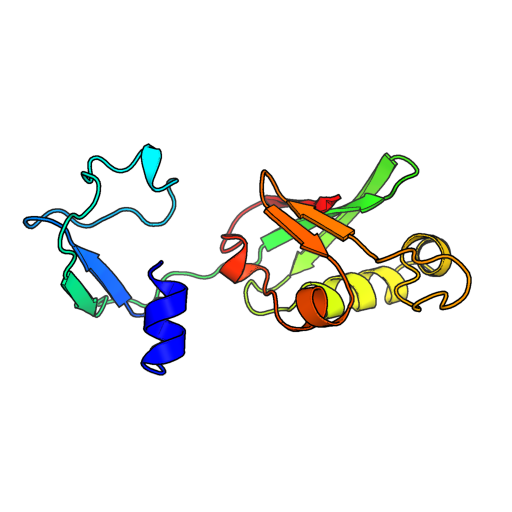 SER A 1 135 ? -2.126 -7.120 6.134 1.00 81.81 135 SER A N 1
ATOM 1067 C CA . SER A 1 135 ? -1.716 -8.504 6.397 1.00 81.81 135 SER A CA 1
ATOM 1068 C C . SER A 1 135 ? -1.948 -9.398 5.169 1.00 81.81 135 SER A C 1
ATOM 1070 O O . SER A 1 135 ? -2.711 -9.045 4.269 1.00 81.81 135 SER A O 1
ATOM 1072 N N . GLY A 1 136 ? -1.304 -10.569 5.129 1.00 85.88 136 GLY A N 1
ATOM 1073 C CA . GLY A 1 136 ? -1.562 -11.594 4.112 1.00 85.88 136 GLY A CA 1
ATOM 1074 C C . GLY A 1 136 ? -0.766 -11.420 2.818 1.00 85.88 136 GLY A C 1
ATOM 1075 O O . GLY A 1 136 ? 0.398 -11.020 2.847 1.00 85.88 136 GLY A O 1
ATOM 1076 N N . ALA A 1 137 ? -1.375 -11.788 1.687 1.00 86.50 137 ALA A N 1
ATOM 1077 C CA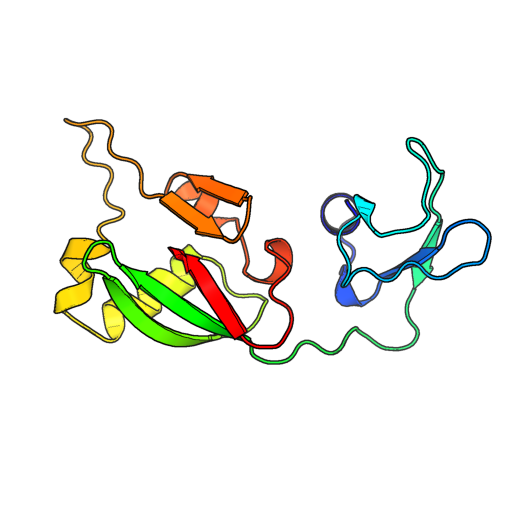 . ALA A 1 137 ? -0.742 -11.744 0.374 1.00 86.50 137 ALA A CA 1
ATOM 1078 C C . ALA A 1 137 ? -1.615 -11.026 -0.659 1.00 86.50 137 ALA A C 1
ATOM 1080 O O . ALA A 1 137 ? -2.838 -11.164 -0.652 1.00 86.50 137 ALA A O 1
ATOM 1081 N N . ALA A 1 138 ? -0.977 -10.294 -1.567 1.00 88.50 138 ALA A N 1
ATOM 1082 C CA . ALA A 1 138 ? -1.642 -9.471 -2.568 1.00 88.50 138 ALA A CA 1
ATOM 1083 C C . ALA A 1 138 ? -0.896 -9.471 -3.896 1.00 88.50 138 ALA A C 1
ATOM 1085 O O . ALA A 1 138 ? 0.305 -9.711 -3.925 1.00 88.50 138 ALA A O 1
ATOM 1086 N N . VAL A 1 139 ? -1.600 -9.183 -4.990 1.00 89.19 139 VAL A N 1
ATOM 1087 C CA . VAL A 1 139 ? -1.013 -9.076 -6.332 1.00 89.19 139 VAL A CA 1
ATOM 1088 C C . VAL A 1 139 ? -1.221 -7.659 -6.849 1.00 89.19 139 VAL A C 1
ATOM 1090 O O . VAL A 1 139 ? -2.362 -7.210 -6.916 1.00 89.19 139 VAL A O 1
ATOM 1093 N N . ILE A 1 140 ? -0.139 -6.986 -7.233 1.00 89.62 140 ILE A N 1
ATOM 1094 C CA . ILE A 1 140 ? -0.145 -5.644 -7.832 1.00 89.62 140 ILE A CA 1
ATOM 1095 C C . ILE A 1 140 ? 0.345 -5.774 -9.274 1.00 89.62 140 ILE A C 1
ATOM 1097 O O . ILE A 1 140 ? 1.306 -6.506 -9.514 1.00 89.62 140 ILE A O 1
ATOM 1101 N N . ARG A 1 141 ? -0.329 -5.117 -10.223 1.00 85.56 141 ARG A N 1
ATOM 1102 C CA . ARG A 1 141 ? 0.006 -5.164 -11.658 1.00 85.56 141 ARG A CA 1
ATOM 1103 C C . ARG A 1 141 ? 0.349 -3.785 -12.184 1.00 85.56 141 ARG A C 1
ATOM 1105 O O . ARG A 1 141 ? -0.373 -2.845 -11.783 1.00 85.56 141 ARG A O 1
#

Secondary structure (DSSP, 8-state):
-HHHHHHHTT--GGGEEEEETTEEPPSSS-GGGSSPPTT---EEEE-SS---PPPEEEEEEPTT--EEEEEE-TTSBHHHHHHHHHHH-HHHHHHT--S--TTTT---EEEETTEEEESHHHHHH-BTTTTT-SSEEEEE-

pLDDT: mean 78.77, std 9.53, range [51.16, 91.56]

Foldseek 3Di:
DLVVVCVVVVHDSQQKWKDFPNRTFDPLDDPVPTPADPPGDIDIDTDPDGHDFDWEWEWEQFPVRDTDTDTGTQADFQLVVLVVVCVVDVVSCVRSPLPQPVPPRDWDWKDFDPDIQTHDVSRRPHGSVNVVRRDYYGYID